Protein AF-D3PIT4-F1 (afdb_monomer)

Organism: Lepeophtheirus salmonis (NCBI:txid72036)

Secondary structure (DSSP, 8-state):
-HHHHHHHHHHHHHHHHHHHHHHT---EEEEEEEEE-TTT--EEEEEEETTS-GGG-EEEEGGG---HHHHHHHHHHHHHHHT--TTTSSPPP---HHHHHHHHHHHHHHTT----------

InterPro domains:
  IPR000953 Chromo/chromo shadow domain [PS50013] (26-86)
  IPR000953 Chromo/chromo shadow domain [SM00298] (25-79)
  IPR016197 Chromo-like domain superfamily [SSF54160] (18-79)
  IPR017984 Chromo domain subgroup [PR00504] (23-31)
  IPR017984 Chromo domain subgroup [PR00504] (38-52)
  IPR017984 Chromo domain subgroup [PR00504] (53-65)
  IPR023779 Chromo domain, conserved site [PS00598] (45-65)
  IPR023780 Chromo domain [PF00385] (26-76)
  IPR051219 Heterochromatin-associated chromo domain-containing protein [PTHR22812] (9-110)

Sequence (122 aa):
MFMKEKELKEAEITKIRQESEEKGEYEVHKIVDVEINKKDGSKEFRIRWKGYKPEEDTWEEEKNLNCPEKIEAFMRKHEKSQDISQKSLRETPKIIERLAYSQSKRIKKKAGGLRVTYDGME

Mean predicted aligned error: 13.76 Å

pLDDT: mean 81.18, std 12.86, range [52.53, 94.75]

Structure (mmCIF, N/CA/C/O backbone):
data_AF-D3PIT4-F1
#
_entry.id   AF-D3PIT4-F1
#
loop_
_atom_site.group_PDB
_atom_site.id
_atom_site.type_symbol
_atom_site.label_atom_id
_atom_site.label_alt_id
_atom_site.label_comp_id
_atom_site.label_asym_id
_atom_site.label_entity_id
_atom_site.label_seq_id
_atom_site.pdbx_PDB_ins_code
_atom_site.Cartn_x
_atom_site.Cartn_y
_atom_site.Cartn_z
_atom_site.occupancy
_atom_site.B_iso_or_equiv
_atom_site.auth_seq_id
_atom_site.auth_comp_id
_atom_site.auth_asym_id
_atom_site.auth_atom_id
_atom_site.pdbx_PDB_model_num
ATOM 1 N N . MET A 1 1 ? -22.919 -17.575 31.559 1.00 61.75 1 MET A N 1
ATOM 2 C CA . MET A 1 1 ? -21.581 -17.000 31.832 1.00 61.75 1 MET A CA 1
ATOM 3 C C . MET A 1 1 ? -20.968 -16.358 30.585 1.00 61.75 1 MET A C 1
ATOM 5 O O . MET A 1 1 ? -20.510 -15.235 30.703 1.00 61.75 1 MET A O 1
ATOM 9 N N . PHE A 1 2 ? -21.121 -16.951 29.393 1.00 67.50 2 PHE A N 1
ATOM 10 C CA . PHE A 1 2 ? -20.704 -16.381 28.094 1.00 67.50 2 PHE A CA 1
ATOM 11 C C . PHE A 1 2 ? -21.095 -14.915 27.812 1.00 67.50 2 PHE A C 1
ATOM 13 O O . PHE A 1 2 ? -20.314 -14.181 27.218 1.00 67.50 2 PHE A O 1
ATOM 20 N N . MET A 1 3 ? -22.290 -14.470 28.227 1.00 73.31 3 MET A N 1
ATOM 21 C CA . MET A 1 3 ? -22.742 -13.087 27.982 1.00 73.31 3 MET A CA 1
ATOM 22 C C . MET A 1 3 ? -21.913 -12.056 28.767 1.00 73.31 3 MET A C 1
ATOM 24 O O . MET A 1 3 ? -21.530 -11.041 28.202 1.00 73.31 3 MET A O 1
ATOM 28 N N . LYS A 1 4 ? -21.543 -12.356 30.023 1.00 75.31 4 LYS A N 1
ATOM 29 C CA . LYS A 1 4 ? -20.684 -11.477 30.840 1.00 75.31 4 LYS A CA 1
ATOM 30 C C . LYS A 1 4 ? -19.251 -11.415 30.309 1.00 75.31 4 LYS A C 1
ATOM 32 O O . LYS A 1 4 ? -18.631 -10.362 30.342 1.00 75.31 4 LYS A O 1
ATOM 37 N N . GLU A 1 5 ? -18.726 -12.529 29.804 1.00 80.94 5 GLU A N 1
ATOM 38 C CA . GLU A 1 5 ? -17.387 -12.575 29.198 1.00 80.94 5 GLU A CA 1
ATOM 39 C C . GLU A 1 5 ? -17.320 -11.788 27.885 1.00 80.94 5 GLU A C 1
ATOM 41 O O . GLU A 1 5 ? -16.306 -11.156 27.597 1.00 80.94 5 GLU A O 1
ATOM 46 N N . LYS A 1 6 ? -18.400 -11.805 27.093 1.00 83.12 6 LYS A N 1
ATOM 47 C CA . LYS A 1 6 ? -18.490 -11.038 25.849 1.00 83.12 6 LYS A CA 1
ATOM 48 C C . LYS A 1 6 ? -18.524 -9.529 26.115 1.00 83.12 6 LYS A C 1
ATOM 50 O O . LYS A 1 6 ? -17.750 -8.803 25.501 1.00 83.12 6 LYS A O 1
ATOM 55 N N . GLU A 1 7 ? -19.343 -9.086 27.067 1.00 85.06 7 GLU A N 1
ATOM 56 C CA . GLU A 1 7 ? -19.426 -7.672 27.469 1.00 85.06 7 GLU A CA 1
ATOM 57 C C . GLU A 1 7 ? -18.095 -7.153 28.036 1.00 85.06 7 GLU A C 1
ATOM 59 O O . GLU A 1 7 ? -17.663 -6.055 27.693 1.00 85.06 7 GLU A O 1
ATOM 64 N N . LEU A 1 8 ? -17.401 -7.959 28.851 1.00 84.06 8 LEU A N 1
ATOM 65 C CA . LEU A 1 8 ? -16.080 -7.603 29.382 1.00 84.06 8 LEU A CA 1
ATOM 66 C C . LEU A 1 8 ? -15.038 -7.431 28.268 1.00 84.06 8 LEU A C 1
ATOM 68 O O . LEU A 1 8 ? -14.286 -6.459 28.289 1.00 84.06 8 LEU A O 1
ATOM 72 N N . LYS A 1 9 ? -15.024 -8.322 27.267 1.00 86.31 9 LYS A N 1
ATOM 73 C CA . LYS A 1 9 ? -14.118 -8.202 26.112 1.00 86.31 9 LYS A CA 1
ATOM 74 C C . LYS A 1 9 ? -14.422 -6.974 25.255 1.00 86.31 9 LYS A C 1
ATOM 76 O O . LYS A 1 9 ? -13.501 -6.303 24.806 1.00 86.31 9 LYS A O 1
ATOM 81 N N . GLU A 1 10 ? -15.695 -6.668 25.020 1.00 89.00 10 GLU A N 1
ATOM 82 C CA . GLU A 1 10 ? -16.097 -5.486 24.244 1.00 89.00 10 GLU A CA 1
ATOM 83 C C . GLU A 1 10 ? -15.714 -4.175 24.956 1.00 89.00 10 GLU A C 1
ATOM 85 O O . GLU A 1 10 ? -15.235 -3.237 24.310 1.00 89.00 10 GLU A O 1
ATOM 90 N N . ALA A 1 11 ? -15.841 -4.132 26.287 1.00 88.50 11 ALA A N 1
ATOM 91 C CA . ALA A 1 11 ? -15.406 -3.002 27.108 1.00 88.50 11 ALA A CA 1
ATOM 92 C C . ALA A 1 11 ? -13.873 -2.836 27.122 1.00 88.50 11 ALA A C 1
ATOM 94 O O . ALA A 1 11 ? -13.358 -1.720 27.079 1.00 88.50 11 ALA A O 1
ATOM 95 N N . GLU A 1 12 ? -13.124 -3.940 27.142 1.00 90.38 12 GLU A N 1
ATOM 96 C CA . GLU A 1 12 ? -11.659 -3.909 27.083 1.00 90.38 12 GLU A CA 1
ATOM 97 C C . GLU A 1 12 ? -11.158 -3.418 25.714 1.00 90.38 12 GLU A C 1
ATOM 99 O O . GLU A 1 12 ? -10.282 -2.558 25.650 1.00 90.38 12 GLU A O 1
ATOM 104 N N . ILE A 1 13 ? -11.781 -3.865 24.616 1.00 88.25 13 ILE A N 1
ATOM 105 C CA . ILE A 1 13 ? -11.461 -3.404 23.253 1.00 88.25 13 ILE A CA 1
ATOM 106 C C . ILE A 1 13 ? -11.723 -1.902 23.091 1.00 88.25 13 ILE A C 1
ATOM 108 O O . ILE A 1 13 ? -10.909 -1.196 22.496 1.00 88.25 13 ILE A O 1
ATOM 112 N N . THR A 1 14 ? -12.843 -1.394 23.612 1.00 88.50 14 THR A N 1
ATOM 113 C CA . THR A 1 14 ? -13.148 0.046 23.545 1.00 88.50 14 THR A CA 1
ATOM 114 C C . THR A 1 14 ? -12.157 0.873 24.354 1.00 88.50 14 THR A C 1
ATOM 116 O O . THR A 1 14 ? -11.726 1.921 23.879 1.00 88.50 14 THR A O 1
ATOM 119 N N . LYS A 1 15 ? -11.729 0.381 25.521 1.00 91.00 15 LYS A N 1
ATOM 120 C CA . LYS A 1 15 ? -10.716 1.053 26.340 1.00 91.00 15 LYS A CA 1
ATOM 121 C C . LYS A 1 15 ? -9.346 1.098 25.656 1.00 91.00 15 LYS A C 1
ATOM 123 O O . LYS A 1 15 ? -8.730 2.157 25.619 1.00 91.00 15 LYS A O 1
ATOM 128 N N . ILE A 1 16 ? -8.908 -0.015 25.060 1.00 88.19 16 ILE A N 1
ATOM 129 C CA . ILE A 1 16 ? -7.665 -0.074 24.272 1.00 88.19 16 ILE A CA 1
ATOM 130 C C . ILE A 1 16 ? -7.731 0.908 23.102 1.00 88.19 16 ILE A C 1
ATOM 132 O O . ILE A 1 16 ? -6.777 1.643 22.869 1.00 88.19 16 ILE A O 1
ATOM 136 N N . ARG A 1 17 ? -8.867 0.957 22.393 1.00 84.88 17 ARG A N 1
ATOM 137 C CA . ARG A 1 17 ? -9.052 1.871 21.264 1.00 84.88 17 ARG A CA 1
ATOM 138 C C . ARG A 1 17 ? -8.936 3.339 21.684 1.00 84.88 17 ARG A C 1
ATOM 140 O O . ARG A 1 17 ? -8.242 4.092 21.011 1.00 84.88 17 ARG A O 1
ATOM 147 N N . GLN A 1 18 ? -9.566 3.731 22.790 1.00 87.19 18 GLN A N 1
ATOM 148 C CA . GLN A 1 18 ? -9.474 5.099 23.310 1.00 87.19 18 GLN A CA 1
ATOM 149 C C . GLN A 1 18 ? -8.039 5.466 23.699 1.00 87.19 18 GLN A C 1
ATOM 151 O O . GLN A 1 18 ? -7.554 6.520 23.304 1.00 87.19 18 GLN A O 1
ATOM 156 N N . GLU A 1 19 ? -7.330 4.574 24.394 1.00 88.38 19 GLU A N 1
ATOM 157 C CA . GLU A 1 19 ? -5.932 4.811 24.767 1.00 88.38 19 GLU A CA 1
ATOM 158 C C . GLU A 1 19 ? -5.017 4.901 23.532 1.00 88.38 19 GLU A C 1
ATOM 160 O O . GLU A 1 19 ? -4.114 5.735 23.490 1.00 88.38 19 GLU A O 1
ATOM 165 N N . SER A 1 20 ? -5.260 4.082 22.502 1.00 84.69 20 SER A N 1
ATOM 166 C CA . SER A 1 20 ? -4.525 4.174 21.236 1.00 84.69 20 SER A CA 1
ATOM 167 C C . SER A 1 20 ? -4.838 5.462 20.468 1.00 84.69 20 SER A C 1
ATOM 169 O O . SER A 1 20 ? -3.924 6.073 19.926 1.00 84.69 20 SER A O 1
ATOM 171 N N . GLU A 1 21 ? -6.093 5.930 20.483 1.00 83.25 21 GLU A N 1
ATOM 172 C CA . GLU A 1 21 ? -6.496 7.208 19.878 1.00 83.25 21 GLU A CA 1
ATOM 173 C C . GLU A 1 21 ? -5.841 8.398 20.608 1.00 83.25 21 GLU A C 1
ATOM 175 O O . GLU A 1 21 ? -5.356 9.317 19.950 1.00 83.25 21 GLU A O 1
ATOM 180 N N . GLU A 1 22 ? -5.724 8.357 21.943 1.00 84.31 22 GLU A N 1
ATOM 181 C CA . GLU A 1 22 ? -4.993 9.368 22.730 1.00 84.31 22 GLU A CA 1
ATOM 182 C C . GLU A 1 22 ? -3.479 9.359 22.461 1.00 84.31 22 GLU A C 1
ATOM 184 O O . GLU A 1 22 ? -2.843 10.414 22.475 1.00 84.31 22 GLU A O 1
ATOM 189 N N . LYS A 1 23 ? -2.897 8.185 22.185 1.00 82.56 23 LYS A N 1
ATOM 190 C CA . LYS A 1 23 ? -1.482 8.039 21.794 1.00 82.56 23 LYS A CA 1
ATOM 191 C C . LYS A 1 23 ? -1.227 8.298 20.306 1.00 82.56 23 LYS A C 1
ATOM 193 O O . LYS A 1 23 ? -0.069 8.360 19.901 1.00 82.56 23 LYS A O 1
ATOM 198 N N . GLY A 1 24 ? -2.276 8.456 19.496 1.00 81.94 24 GLY A N 1
ATOM 199 C CA . GLY A 1 24 ? -2.168 8.595 18.042 1.00 81.94 24 GLY A CA 1
ATOM 200 C C . GLY A 1 24 ? -1.700 7.319 17.330 1.00 81.94 24 GLY A C 1
ATOM 201 O O . GLY A 1 24 ? -1.173 7.390 16.222 1.00 81.94 24 GLY A O 1
ATOM 202 N N . GLU A 1 25 ? -1.871 6.154 17.954 1.00 84.62 25 GLU A N 1
ATOM 203 C CA . GLU A 1 25 ? -1.507 4.854 17.398 1.00 84.62 25 GLU A CA 1
ATOM 204 C C . GLU A 1 25 ? -2.696 4.267 16.626 1.00 84.62 25 GLU A C 1
ATOM 206 O O . GLU A 1 25 ? -3.708 3.877 17.207 1.00 84.62 25 GLU A O 1
ATOM 211 N N . TYR A 1 26 ? -2.575 4.170 15.302 1.00 87.31 26 TYR A N 1
ATOM 212 C CA . TYR A 1 26 ? -3.636 3.648 14.436 1.00 87.31 26 TYR A CA 1
ATOM 213 C C . TYR A 1 26 ? -3.224 2.334 13.767 1.00 87.31 26 TYR A C 1
ATOM 215 O O . TYR A 1 26 ? -2.066 2.110 13.408 1.00 87.31 26 TYR A O 1
ATOM 223 N N . GLU A 1 27 ? -4.190 1.436 13.552 1.00 89.12 27 GLU A N 1
ATOM 224 C CA . GLU A 1 27 ? -3.916 0.161 12.889 1.00 89.12 27 GLU A CA 1
ATOM 225 C C . GLU A 1 27 ? -3.703 0.367 11.378 1.00 89.12 27 GLU A C 1
ATOM 227 O O . GLU A 1 27 ? -4.604 0.768 10.633 1.00 89.12 27 GLU A O 1
ATOM 232 N N . VAL A 1 28 ? -2.503 0.032 10.903 1.00 91.56 28 VAL A N 1
ATOM 233 C CA . VAL A 1 28 ? -2.158 0.050 9.475 1.00 91.56 28 VAL A CA 1
ATOM 234 C C . VAL A 1 28 ? -2.932 -1.042 8.736 1.00 91.56 28 VAL A C 1
ATOM 236 O O . VAL A 1 28 ? -2.783 -2.225 9.040 1.00 91.56 28 VAL A O 1
ATOM 239 N N . HIS A 1 29 ? -3.688 -0.695 7.696 1.00 92.44 29 HIS A N 1
ATOM 240 C CA . HIS A 1 29 ? -4.308 -1.681 6.809 1.00 92.44 29 HIS A CA 1
ATOM 241 C C . HIS A 1 29 ? -3.335 -2.137 5.716 1.00 92.44 29 HIS A C 1
ATOM 243 O O . HIS A 1 29 ? -3.091 -3.335 5.565 1.00 92.44 29 HIS A O 1
ATOM 249 N N . LYS A 1 30 ? -2.751 -1.195 4.965 1.00 92.00 30 LYS A N 1
ATOM 250 C CA . LYS A 1 30 ? -1.846 -1.502 3.847 1.00 92.00 30 LYS A CA 1
ATOM 251 C C . LYS A 1 30 ? -0.864 -0.358 3.578 1.00 92.00 30 LYS A C 1
ATOM 253 O O . LYS A 1 30 ? -1.235 0.802 3.687 1.00 92.00 30 LYS A O 1
ATOM 258 N N . ILE A 1 31 ? 0.348 -0.697 3.142 1.00 94.00 31 ILE A N 1
ATOM 259 C CA . ILE A 1 31 ? 1.303 0.261 2.568 1.00 94.00 31 ILE A CA 1
ATOM 260 C C . ILE A 1 31 ? 0.971 0.450 1.086 1.00 94.00 31 ILE A C 1
ATOM 262 O O . ILE A 1 31 ? 0.890 -0.523 0.325 1.00 94.00 31 ILE A O 1
ATOM 266 N N . VAL A 1 32 ? 0.693 1.693 0.711 1.00 93.50 32 VAL A N 1
ATOM 267 C CA . VAL A 1 32 ? 0.256 2.081 -0.633 1.00 93.50 32 VAL A CA 1
ATOM 268 C C . VAL A 1 32 ? 1.454 2.397 -1.507 1.00 93.50 32 VAL A C 1
ATOM 270 O O . VAL A 1 32 ? 1.520 1.896 -2.628 1.00 93.50 32 VAL A O 1
ATOM 273 N N . ASP A 1 33 ? 2.375 3.199 -0.982 1.00 92.75 33 ASP A N 1
ATOM 274 C CA . ASP A 1 33 ? 3.504 3.725 -1.737 1.00 92.75 33 ASP A CA 1
ATOM 275 C C . ASP A 1 33 ? 4.740 3.926 -0.854 1.00 92.75 33 ASP A C 1
ATOM 277 O O . ASP A 1 33 ? 4.638 3.909 0.377 1.00 92.75 33 ASP A O 1
ATOM 281 N N . VAL A 1 34 ? 5.892 4.113 -1.495 1.00 92.81 34 VAL A N 1
ATOM 282 C CA . VAL A 1 34 ? 7.157 4.481 -0.854 1.00 92.81 34 VAL A CA 1
ATOM 283 C C . VAL A 1 34 ? 7.816 5.620 -1.617 1.00 92.81 34 VAL A C 1
ATOM 285 O O . VAL A 1 34 ? 7.973 5.565 -2.835 1.00 92.81 34 VAL A O 1
ATOM 288 N N . GLU A 1 35 ? 8.278 6.619 -0.882 1.00 91.06 35 GLU A N 1
ATOM 289 C CA . GLU A 1 35 ? 9.106 7.691 -1.404 1.00 91.06 35 GLU A CA 1
ATOM 290 C C . GLU A 1 35 ? 10.465 7.652 -0.705 1.00 91.06 35 GLU A C 1
ATOM 292 O O . GLU A 1 35 ? 10.571 7.469 0.508 1.00 91.06 35 GLU A O 1
ATOM 297 N N . ILE A 1 36 ? 11.532 7.739 -1.500 1.00 90.88 36 ILE A N 1
ATOM 298 C CA . ILE A 1 36 ? 12.905 7.741 -0.996 1.00 90.88 36 ILE A CA 1
ATOM 299 C C . ILE A 1 36 ? 13.448 9.150 -1.180 1.00 90.88 36 ILE A C 1
ATOM 301 O O . ILE A 1 36 ? 13.686 9.599 -2.308 1.00 90.88 36 ILE A O 1
ATOM 305 N N . ASN A 1 37 ? 13.677 9.836 -0.065 1.00 89.19 37 ASN A N 1
ATOM 306 C CA . ASN A 1 37 ? 14.235 11.175 -0.065 1.00 89.19 37 ASN A CA 1
ATOM 307 C C . ASN A 1 37 ? 15.664 11.148 -0.608 1.00 89.19 37 ASN A C 1
ATOM 309 O O . ASN A 1 37 ? 16.571 10.562 -0.021 1.00 89.19 37 ASN A O 1
ATOM 313 N N . LYS A 1 38 ? 15.899 11.837 -1.728 1.00 87.62 38 LYS A N 1
ATOM 314 C CA . LYS A 1 38 ? 17.209 11.849 -2.411 1.00 87.62 38 LYS A CA 1
ATOM 315 C C . LYS A 1 38 ? 18.326 12.523 -1.607 1.00 87.62 38 LYS A C 1
ATOM 317 O O . LYS A 1 38 ? 19.491 12.343 -1.943 1.00 87.62 38 LYS A O 1
ATOM 322 N N . LYS A 1 39 ? 17.972 13.343 -0.614 1.00 89.25 39 LYS A N 1
ATOM 323 C CA . LYS A 1 39 ? 18.923 14.111 0.203 1.00 89.25 39 LYS A CA 1
ATOM 324 C C . LYS A 1 39 ? 19.431 13.292 1.384 1.00 89.25 39 LYS A C 1
ATOM 326 O O . LYS A 1 39 ? 20.636 13.136 1.535 1.00 89.25 39 LYS A O 1
ATOM 331 N N . ASP A 1 40 ? 18.502 12.744 2.160 1.00 85.62 40 ASP A N 1
ATOM 332 C CA . ASP A 1 40 ? 18.805 12.083 3.433 1.00 85.62 40 ASP A CA 1
ATOM 333 C C . ASP A 1 40 ? 18.795 10.551 3.321 1.00 85.62 40 ASP A C 1
ATOM 335 O O . ASP A 1 40 ? 19.249 9.853 4.224 1.00 85.62 40 ASP A O 1
ATOM 339 N N . GLY A 1 41 ? 18.275 10.009 2.213 1.00 86.25 41 GLY A N 1
ATOM 340 C CA . GLY A 1 41 ? 18.081 8.571 2.018 1.00 86.25 41 GLY A CA 1
ATOM 341 C C . GLY A 1 41 ? 16.966 7.979 2.884 1.00 86.25 41 GLY A C 1
ATOM 342 O O . GLY A 1 41 ? 16.806 6.758 2.907 1.00 86.25 41 GLY A O 1
ATOM 343 N N . SER A 1 42 ? 16.206 8.816 3.599 1.00 88.81 42 SER A N 1
ATOM 344 C CA . SER A 1 42 ? 15.069 8.388 4.409 1.00 88.81 42 SER A CA 1
ATOM 345 C C . SER A 1 42 ? 13.940 7.862 3.527 1.00 88.81 42 SER A C 1
ATOM 347 O O . SER A 1 42 ? 13.691 8.369 2.429 1.00 88.81 42 SER A O 1
ATOM 349 N N . LYS A 1 43 ? 13.285 6.805 4.010 1.00 90.88 43 LYS A N 1
ATOM 350 C CA . LYS A 1 43 ? 12.128 6.194 3.363 1.00 90.88 43 LYS A CA 1
ATOM 351 C C . LYS A 1 43 ? 10.869 6.645 4.083 1.00 90.88 43 LYS A C 1
ATOM 353 O O . LYS A 1 43 ? 10.724 6.424 5.288 1.00 90.88 43 LYS A O 1
ATOM 358 N N . GLU A 1 44 ? 9.970 7.239 3.324 1.00 92.69 44 GLU A N 1
ATOM 359 C CA . GLU A 1 44 ? 8.628 7.592 3.757 1.00 92.69 44 GLU A CA 1
ATOM 360 C C . GLU A 1 44 ? 7.648 6.642 3.080 1.00 92.69 44 GLU A C 1
ATOM 362 O O . GLU A 1 44 ? 7.787 6.299 1.904 1.00 92.69 44 GLU A O 1
ATOM 367 N N . PHE A 1 45 ? 6.662 6.179 3.833 1.00 93.25 45 PHE A N 1
ATOM 368 C CA . PHE A 1 45 ? 5.668 5.232 3.361 1.00 93.25 45 PHE A CA 1
ATOM 369 C C . PHE A 1 45 ? 4.291 5.862 3.426 1.00 93.25 45 PHE A C 1
ATOM 371 O O . PHE A 1 45 ? 3.896 6.428 4.444 1.00 93.25 45 PHE A O 1
ATOM 378 N N . ARG A 1 46 ? 3.524 5.700 2.352 1.00 94.25 46 ARG A N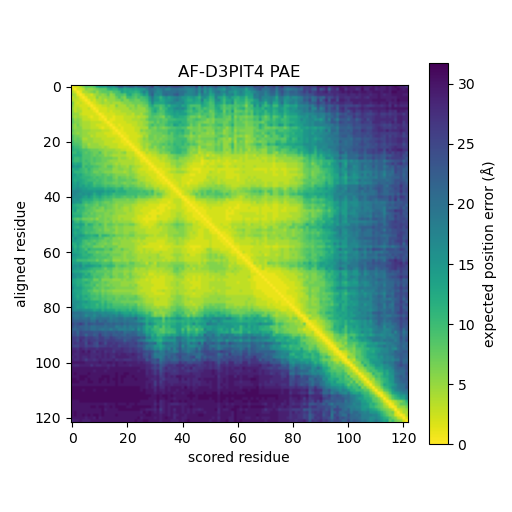 1
ATOM 379 C CA . ARG A 1 46 ? 2.130 6.122 2.324 1.00 94.25 46 ARG A CA 1
ATOM 380 C C . ARG A 1 46 ? 1.242 5.036 2.914 1.00 94.25 46 ARG A C 1
ATOM 382 O O . ARG A 1 46 ? 1.167 3.925 2.375 1.00 94.25 46 ARG A O 1
ATOM 389 N N . ILE A 1 47 ? 0.548 5.352 4.000 1.00 94.75 47 ILE A N 1
ATOM 390 C CA . ILE A 1 47 ? -0.210 4.391 4.801 1.00 94.75 47 ILE A CA 1
ATOM 391 C C . ILE A 1 47 ? -1.706 4.497 4.531 1.00 94.75 47 IL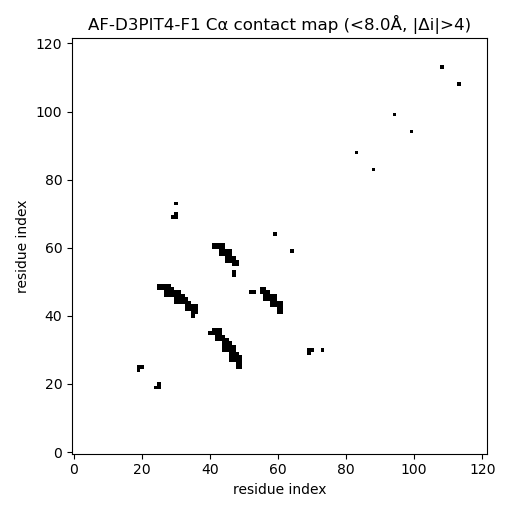E A C 1
ATOM 393 O O . ILE A 1 47 ? -2.298 5.560 4.658 1.00 94.75 47 ILE A O 1
ATOM 397 N N . ARG A 1 48 ? -2.336 3.355 4.226 1.00 94.31 48 ARG A N 1
ATOM 398 C CA . ARG A 1 48 ? -3.789 3.182 4.311 1.00 94.31 48 ARG A CA 1
ATOM 399 C C . ARG A 1 48 ? -4.148 2.742 5.719 1.00 94.31 48 ARG A C 1
ATOM 401 O O . ARG A 1 48 ? -3.823 1.613 6.102 1.00 94.31 48 ARG A O 1
ATOM 408 N N . TRP A 1 49 ? -4.874 3.579 6.443 1.00 92.69 49 TRP A N 1
ATOM 409 C CA . TRP A 1 49 ? -5.379 3.264 7.777 1.00 92.69 49 TRP A CA 1
ATOM 410 C C . TRP A 1 49 ? -6.611 2.352 7.721 1.00 92.69 49 TRP A C 1
ATOM 412 O O . TRP A 1 49 ? -7.413 2.395 6.782 1.00 92.69 49 TRP A O 1
ATOM 422 N N . LYS A 1 50 ? -6.764 1.469 8.711 1.00 91.38 50 LYS A N 1
ATOM 423 C CA . LYS A 1 50 ? -7.901 0.542 8.775 1.00 91.38 50 LYS A CA 1
ATOM 424 C C . LYS A 1 50 ? -9.176 1.282 9.168 1.00 91.38 50 LYS A C 1
ATOM 426 O O . LYS A 1 50 ? -9.231 1.914 10.212 1.00 91.38 50 LYS A O 1
ATOM 431 N N . GLY A 1 51 ? -10.214 1.161 8.342 1.00 89.94 51 GLY A N 1
ATOM 432 C CA . GLY A 1 51 ? -11.493 1.848 8.557 1.00 89.94 51 GLY A CA 1
ATOM 433 C C . GLY A 1 51 ? -11.559 3.264 7.978 1.00 89.94 51 GLY A C 1
ATOM 434 O O . GLY A 1 51 ? -12.626 3.868 8.028 1.00 89.94 51 GLY A O 1
ATOM 435 N N . TYR A 1 52 ? -10.472 3.747 7.373 1.00 91.69 52 TYR A N 1
ATOM 436 C CA . TYR A 1 52 ? -10.390 5.063 6.743 1.00 91.69 52 TYR A CA 1
ATOM 437 C C . TYR A 1 52 ? -10.340 4.965 5.216 1.00 91.69 52 TYR A C 1
ATOM 439 O O . TYR A 1 52 ? -10.072 3.904 4.631 1.00 91.69 52 TYR A O 1
ATOM 447 N N . LYS A 1 53 ? -10.639 6.084 4.554 1.00 93.50 53 LYS A N 1
ATOM 448 C CA . LYS A 1 53 ? -10.668 6.174 3.091 1.00 93.50 53 LYS A CA 1
ATOM 449 C C . LYS A 1 53 ? -9.270 6.423 2.504 1.00 93.50 53 LYS A C 1
ATOM 451 O O . LYS A 1 53 ? -8.414 6.961 3.191 1.00 93.50 53 LYS A O 1
ATOM 456 N N . PRO A 1 54 ? -9.059 6.119 1.204 1.00 91.56 54 PRO A N 1
ATOM 457 C CA . PRO A 1 54 ? -7.840 6.483 0.464 1.00 91.56 54 PRO A CA 1
ATOM 458 C C . PRO A 1 54 ? -7.417 7.951 0.535 1.00 91.56 54 PRO A C 1
ATOM 460 O O . PRO A 1 54 ? -6.259 8.285 0.299 1.00 91.56 54 PRO A O 1
ATOM 463 N N . GLU A 1 55 ? -8.383 8.831 0.766 1.00 93.00 55 GLU A N 1
ATOM 464 C CA . GLU A 1 55 ? -8.173 10.275 0.841 1.00 93.00 55 GLU A CA 1
ATOM 465 C C . GLU A 1 55 ? -7.473 10.682 2.143 1.00 93.00 55 GLU A C 1
ATOM 467 O O . GLU A 1 55 ? -6.839 11.728 2.186 1.00 93.00 55 GLU A O 1
ATOM 472 N N . GLU A 1 56 ? -7.536 9.832 3.169 1.00 91.88 56 GLU A N 1
ATOM 473 C CA . GLU A 1 56 ? -6.939 10.042 4.492 1.00 91.88 56 GLU A CA 1
ATOM 474 C C . GLU A 1 56 ? -5.576 9.340 4.623 1.00 91.88 56 GLU A C 1
ATOM 476 O O . GLU A 1 56 ? -5.047 9.187 5.721 1.00 91.88 56 GLU A O 1
ATOM 481 N N . ASP A 1 57 ? -5.009 8.879 3.504 1.00 94.25 57 ASP A N 1
ATOM 482 C CA . ASP A 1 57 ? -3.699 8.235 3.482 1.00 94.25 57 ASP A CA 1
ATOM 483 C C . ASP A 1 57 ? -2.602 9.269 3.788 1.00 94.25 57 ASP A C 1
ATOM 485 O O . ASP A 1 57 ? -2.447 10.243 3.046 1.00 94.25 57 ASP A O 1
ATOM 489 N N . THR A 1 58 ? -1.809 9.033 4.835 1.00 94.19 58 THR A N 1
ATOM 490 C CA . THR A 1 58 ? -0.710 9.918 5.262 1.00 94.19 58 THR A CA 1
ATOM 491 C C . THR A 1 58 ? 0.659 9.336 4.910 1.00 94.19 58 THR A C 1
ATOM 493 O O . THR A 1 58 ? 0.794 8.130 4.679 1.00 94.19 58 THR A O 1
ATOM 496 N N . TRP A 1 59 ? 1.669 10.205 4.822 1.00 93.69 59 TRP A N 1
ATOM 497 C CA . TRP A 1 59 ? 3.071 9.824 4.650 1.00 93.69 59 TRP A CA 1
ATOM 498 C C . TRP A 1 59 ? 3.743 9.740 6.016 1.00 93.69 59 TRP A C 1
ATOM 500 O O . TRP A 1 59 ? 3.800 10.734 6.732 1.00 93.69 59 TRP A O 1
ATOM 510 N N . GLU A 1 60 ? 4.240 8.557 6.358 1.00 92.62 60 GLU A N 1
ATOM 511 C CA . GLU A 1 60 ? 4.873 8.267 7.642 1.00 92.62 60 GLU A CA 1
ATOM 512 C C . GLU A 1 60 ? 6.296 7.750 7.425 1.00 92.62 60 GLU A C 1
ATOM 514 O O . GLU A 1 60 ? 6.554 6.946 6.524 1.00 92.62 60 GLU A O 1
ATOM 519 N N . GLU A 1 61 ? 7.235 8.178 8.263 1.00 90.75 61 GLU A N 1
ATOM 520 C CA . GLU A 1 61 ? 8.611 7.683 8.211 1.00 90.75 61 GLU A CA 1
ATOM 521 C C . GLU A 1 61 ? 8.706 6.214 8.650 1.00 90.75 61 GLU A C 1
ATOM 523 O O . GLU A 1 61 ? 7.968 5.759 9.525 1.00 90.75 61 GLU A O 1
ATOM 528 N N . GLU A 1 62 ? 9.705 5.489 8.135 1.00 87.88 62 GLU A N 1
ATOM 529 C CA . GLU A 1 62 ? 10.011 4.107 8.548 1.00 87.88 62 GLU A CA 1
ATOM 530 C C . GLU A 1 62 ? 10.102 3.936 10.076 1.00 87.88 62 GLU A C 1
ATOM 532 O O . GLU A 1 62 ? 9.670 2.924 10.620 1.00 87.88 62 GLU A O 1
ATOM 537 N N . LYS A 1 63 ? 10.621 4.950 10.780 1.00 87.00 63 LYS A N 1
ATOM 538 C CA . LYS A 1 63 ? 10.793 4.932 12.240 1.00 87.00 63 LYS A CA 1
ATOM 539 C C . LYS A 1 63 ? 9.481 5.038 13.016 1.00 87.00 63 LYS A C 1
ATOM 541 O O . LYS A 1 63 ? 9.439 4.586 14.155 1.00 87.00 63 LYS A O 1
ATOM 546 N N . ASN A 1 64 ? 8.444 5.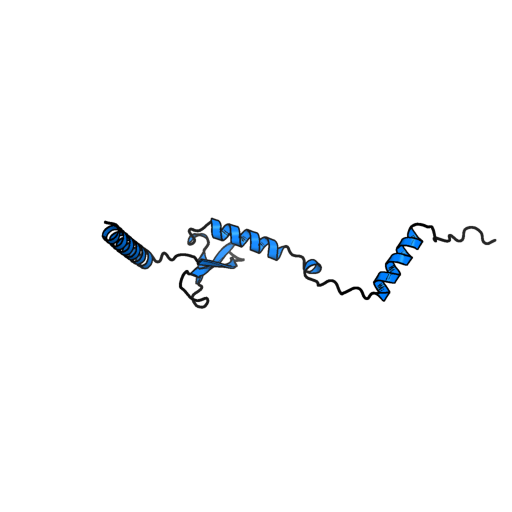640 12.430 1.00 86.69 64 ASN A N 1
ATOM 547 C CA . ASN A 1 64 ? 7.129 5.764 13.062 1.00 86.69 64 ASN A CA 1
ATOM 548 C C . ASN A 1 64 ? 6.278 4.492 12.864 1.00 86.69 64 ASN A C 1
ATOM 550 O O . ASN A 1 64 ? 5.243 4.306 13.499 1.00 86.69 64 ASN A O 1
ATOM 554 N N . LEU A 1 65 ? 6.707 3.592 11.972 1.00 86.44 65 LEU A N 1
ATOM 555 C CA . LEU A 1 65 ? 5.946 2.413 11.578 1.00 86.44 65 LEU A CA 1
ATOM 556 C C . LEU A 1 65 ? 6.415 1.159 12.311 1.00 86.44 65 LEU A C 1
ATOM 558 O O . LEU A 1 65 ? 7.354 0.477 11.909 1.00 86.44 65 LEU A O 1
ATOM 562 N N . ASN A 1 66 ? 5.644 0.752 13.314 1.00 87.12 66 ASN A N 1
ATOM 563 C CA . ASN A 1 66 ? 5.884 -0.481 14.069 1.00 87.12 66 ASN A CA 1
ATOM 564 C C . ASN A 1 66 ? 5.347 -1.741 13.353 1.00 87.12 66 ASN A C 1
ATOM 566 O O . ASN A 1 66 ? 4.692 -2.585 13.964 1.00 87.12 66 ASN A O 1
ATOM 570 N N . CYS A 1 67 ? 5.573 -1.883 12.041 1.00 88.12 67 CYS A N 1
ATOM 571 C CA . CYS A 1 67 ? 5.082 -3.036 11.268 1.00 88.12 67 CYS A CA 1
ATOM 572 C C . CYS A 1 67 ? 6.085 -3.560 10.213 1.00 88.12 67 CYS A C 1
ATOM 574 O O . CYS A 1 67 ? 5.820 -3.491 9.008 1.00 88.12 67 CYS A O 1
ATOM 576 N N . PRO A 1 68 ? 7.212 -4.162 10.644 1.00 89.31 68 PRO A N 1
ATOM 577 C CA . PRO A 1 68 ? 8.289 -4.588 9.744 1.00 89.31 68 PRO A CA 1
ATOM 578 C C . PRO A 1 68 ? 7.838 -5.612 8.692 1.00 89.31 68 PRO A C 1
ATOM 580 O O . PRO A 1 68 ? 8.246 -5.527 7.539 1.00 89.31 68 PRO A O 1
ATOM 583 N N . GLU A 1 69 ? 6.930 -6.526 9.046 1.00 90.56 69 GLU A N 1
ATOM 584 C CA . GLU A 1 69 ? 6.420 -7.552 8.123 1.00 90.56 69 GLU A CA 1
ATOM 585 C C . GLU A 1 69 ? 5.714 -6.938 6.899 1.00 90.56 69 GLU A C 1
ATOM 587 O O . GLU A 1 69 ? 5.913 -7.365 5.758 1.00 90.56 69 GLU A O 1
ATOM 592 N N . LYS A 1 70 ? 4.900 -5.895 7.115 1.00 89.81 70 LYS A N 1
ATOM 593 C CA . LYS A 1 70 ? 4.179 -5.210 6.031 1.00 89.81 70 LYS A CA 1
ATOM 594 C C . LYS A 1 70 ? 5.142 -4.430 5.143 1.00 89.81 70 LYS A C 1
ATOM 596 O O . LYS A 1 70 ? 4.976 -4.447 3.921 1.00 89.81 70 LYS A O 1
ATOM 601 N N . ILE A 1 71 ? 6.139 -3.789 5.753 1.00 91.75 71 ILE A N 1
ATOM 602 C CA . ILE A 1 71 ? 7.190 -3.041 5.057 1.00 91.75 71 ILE A CA 1
ATOM 603 C C . ILE A 1 71 ? 7.991 -3.981 4.155 1.00 91.75 71 ILE A C 1
ATOM 605 O O . ILE A 1 71 ? 8.101 -3.731 2.956 1.00 91.75 71 ILE A O 1
ATOM 609 N N . GLU A 1 72 ? 8.473 -5.102 4.687 1.00 92.19 72 GLU A N 1
ATOM 610 C CA . GLU A 1 72 ? 9.252 -6.083 3.929 1.00 92.19 72 GLU A CA 1
ATOM 611 C C . GLU A 1 72 ? 8.443 -6.665 2.760 1.00 92.19 72 GLU A C 1
ATOM 613 O O . GLU A 1 72 ? 8.911 -6.715 1.616 1.00 92.19 72 GLU A O 1
ATOM 618 N N . ALA A 1 73 ? 7.188 -7.047 3.013 1.00 92.44 73 ALA A N 1
ATOM 619 C CA . ALA A 1 73 ? 6.303 -7.568 1.978 1.00 92.44 73 ALA A CA 1
ATOM 620 C C . ALA A 1 73 ? 6.049 -6.550 0.853 1.00 92.44 73 ALA A C 1
ATOM 622 O O . ALA A 1 73 ? 5.915 -6.944 -0.313 1.00 92.44 73 ALA A O 1
ATOM 623 N N . PHE A 1 74 ? 5.966 -5.260 1.189 1.00 93.25 74 PHE A N 1
ATOM 624 C CA . PHE A 1 74 ? 5.818 -4.178 0.221 1.00 93.25 74 PHE A CA 1
ATOM 625 C C . PHE A 1 74 ? 7.112 -3.954 -0.571 1.00 93.25 74 PHE A C 1
ATOM 627 O O . PHE A 1 74 ? 7.081 -4.011 -1.800 1.00 93.25 74 PHE A O 1
ATOM 634 N N . MET A 1 75 ? 8.253 -3.806 0.107 1.00 91.69 75 MET A N 1
ATOM 635 C CA . MET A 1 75 ? 9.574 -3.602 -0.504 1.00 91.69 75 MET A CA 1
ATOM 636 C C . MET A 1 75 ? 9.932 -4.717 -1.485 1.00 91.69 75 MET A C 1
ATOM 638 O O . MET A 1 75 ? 10.249 -4.444 -2.641 1.00 91.69 75 MET A O 1
ATOM 642 N N . ARG A 1 76 ? 9.736 -5.980 -1.096 1.00 92.00 76 ARG A N 1
ATOM 643 C CA . ARG A 1 76 ? 9.986 -7.137 -1.967 1.00 92.00 76 ARG A CA 1
ATOM 644 C C . ARG A 1 76 ? 9.136 -7.127 -3.242 1.00 92.00 76 ARG A C 1
ATOM 646 O O . ARG A 1 76 ? 9.555 -7.658 -4.269 1.00 92.00 76 ARG A O 1
ATOM 653 N N . LYS A 1 77 ? 7.910 -6.597 -3.191 1.00 90.12 77 LYS A N 1
ATOM 654 C CA . LYS A 1 77 ? 7.058 -6.441 -4.385 1.00 90.12 77 LYS A CA 1
ATOM 655 C C . LYS A 1 77 ? 7.488 -5.235 -5.212 1.00 90.12 77 LYS A C 1
ATOM 657 O O . LYS A 1 77 ? 7.521 -5.334 -6.435 1.00 90.12 77 LYS A O 1
ATOM 662 N N . HIS A 1 78 ? 7.826 -4.136 -4.545 1.00 89.56 78 HIS A N 1
ATOM 663 C CA . HIS A 1 78 ? 8.260 -2.903 -5.179 1.00 89.56 78 HIS A CA 1
ATOM 664 C C . HIS A 1 78 ? 9.557 -3.113 -5.975 1.00 89.56 78 HIS A C 1
ATOM 666 O O . HIS A 1 78 ? 9.584 -2.833 -7.169 1.00 89.56 78 HIS A O 1
ATOM 672 N N . GLU A 1 79 ? 10.583 -3.726 -5.385 1.00 88.50 79 GLU A N 1
ATOM 673 C CA . GLU A 1 79 ? 11.844 -4.059 -6.069 1.00 88.50 79 GLU A CA 1
ATOM 674 C C . GLU A 1 79 ? 11.617 -4.922 -7.312 1.00 88.50 79 GLU A C 1
ATOM 676 O O . GLU A 1 79 ? 12.098 -4.603 -8.397 1.00 88.50 79 GLU A O 1
ATOM 681 N N . LYS A 1 80 ? 10.792 -5.968 -7.185 1.00 87.25 80 LYS A N 1
ATOM 682 C CA . LYS A 1 80 ? 10.427 -6.823 -8.319 1.00 87.25 80 LYS A CA 1
ATOM 683 C C . LYS A 1 80 ? 9.749 -6.061 -9.440 1.00 87.25 80 LYS A C 1
ATOM 685 O O . LYS A 1 80 ? 9.918 -6.458 -10.581 1.00 87.25 80 LYS A O 1
ATOM 690 N N . SER A 1 81 ? 8.952 -5.041 -9.124 1.00 84.94 81 SER A N 1
ATOM 691 C CA . SER A 1 81 ? 8.278 -4.220 -10.131 1.00 84.94 81 SER A CA 1
ATOM 692 C C . SER A 1 81 ? 9.218 -3.227 -10.817 1.00 84.94 81 SER A C 1
ATOM 694 O O . SER A 1 81 ? 9.057 -2.979 -12.008 1.00 84.94 81 SER A O 1
ATOM 696 N N . GLN A 1 82 ? 10.223 -2.721 -10.097 1.00 82.12 82 GLN A N 1
ATOM 697 C CA . GLN A 1 82 ? 11.234 -1.806 -10.636 1.00 82.12 82 GLN A CA 1
ATOM 698 C C . GLN A 1 82 ? 12.231 -2.524 -11.557 1.00 82.12 82 GLN A C 1
ATOM 700 O O . GLN A 1 82 ? 12.658 -1.958 -12.560 1.00 82.12 82 GLN A O 1
ATOM 705 N N . ASP A 1 83 ? 12.562 -3.783 -11.260 1.00 81.75 83 ASP A N 1
ATOM 706 C CA . ASP A 1 83 ? 13.508 -4.583 -12.054 1.00 81.75 83 ASP A CA 1
ATOM 707 C C . ASP A 1 83 ? 12.891 -5.156 -13.351 1.00 81.75 83 ASP A C 1
ATOM 709 O O . ASP A 1 83 ? 13.564 -5.766 -14.187 1.00 81.75 83 ASP A O 1
ATOM 713 N N . ILE A 1 84 ? 11.586 -4.955 -13.577 1.00 83.88 84 ILE A N 1
ATOM 714 C CA . ILE A 1 84 ? 10.944 -5.397 -14.818 1.00 83.88 84 ILE A CA 1
ATOM 715 C C . ILE A 1 84 ? 11.442 -4.519 -15.963 1.00 83.88 84 ILE A C 1
ATOM 717 O O . ILE A 1 84 ? 11.027 -3.374 -16.139 1.00 83.88 84 ILE A O 1
ATOM 721 N N . SER A 1 85 ? 12.302 -5.093 -16.805 1.00 81.00 85 SER A N 1
ATOM 722 C CA . SER A 1 85 ? 12.798 -4.402 -17.989 1.00 81.00 85 SER A CA 1
ATOM 723 C C . SER A 1 85 ? 11.641 -3.912 -18.871 1.00 81.00 85 SER A C 1
ATOM 725 O O . SER A 1 85 ? 10.657 -4.619 -19.113 1.00 81.00 85 SER A O 1
ATOM 727 N N . GLN A 1 86 ? 11.787 -2.730 -19.470 1.00 75.81 86 GLN A N 1
ATOM 728 C CA . GLN A 1 86 ? 10.796 -2.243 -20.436 1.00 75.81 86 GLN A CA 1
ATOM 729 C C . GLN A 1 86 ? 10.590 -3.207 -21.611 1.00 75.81 86 GLN A C 1
ATOM 731 O O . GLN A 1 86 ? 9.537 -3.208 -22.240 1.00 75.81 86 GLN A O 1
ATOM 736 N N . LYS A 1 87 ? 11.586 -4.046 -21.917 1.00 74.50 87 LYS A N 1
ATOM 737 C CA . LYS A 1 87 ? 11.508 -5.056 -22.973 1.00 74.50 87 LYS A CA 1
ATOM 738 C C . LYS A 1 87 ? 10.568 -6.209 -22.609 1.00 74.50 87 LYS A C 1
ATOM 740 O O . LYS A 1 87 ? 9.893 -6.703 -23.504 1.00 74.50 87 LYS A O 1
ATOM 745 N N . SER A 1 88 ? 10.499 -6.603 -21.336 1.00 78.94 88 SER A N 1
ATOM 746 C CA . SER A 1 88 ? 9.568 -7.632 -20.845 1.00 78.94 88 SER A CA 1
ATOM 747 C C . SER A 1 88 ? 8.133 -7.129 -20.683 1.00 78.94 88 SER A C 1
ATOM 749 O O . SER A 1 88 ? 7.216 -7.939 -20.712 1.00 78.94 88 SER A O 1
ATOM 751 N N . LEU A 1 89 ? 7.928 -5.813 -20.561 1.00 79.19 89 LEU A N 1
ATOM 752 C CA . LEU A 1 89 ? 6.592 -5.198 -20.550 1.00 79.19 89 LEU A CA 1
ATOM 753 C C . LEU A 1 89 ? 5.975 -5.069 -21.949 1.00 79.19 89 LEU A C 1
ATOM 755 O O . LEU A 1 89 ? 4.779 -4.817 -22.073 1.00 79.19 89 LEU A O 1
ATOM 759 N N . ARG A 1 90 ? 6.774 -5.203 -23.015 1.00 82.81 90 ARG A N 1
ATOM 760 C CA . ARG A 1 90 ? 6.260 -5.127 -24.386 1.00 82.81 90 ARG A CA 1
ATOM 761 C C . ARG A 1 90 ? 5.452 -6.378 -24.690 1.00 82.81 90 ARG A C 1
ATOM 763 O O . ARG A 1 90 ? 5.994 -7.482 -24.689 1.00 82.81 90 ARG A O 1
ATOM 770 N N . GLU A 1 91 ? 4.187 -6.190 -25.043 1.00 81.38 91 GLU A N 1
ATOM 771 C CA . GLU A 1 91 ? 3.397 -7.252 -25.653 1.00 81.38 91 GLU A CA 1
ATOM 772 C C . GLU A 1 91 ? 4.092 -7.709 -26.938 1.00 81.38 91 GLU A C 1
ATOM 774 O O . GLU A 1 91 ? 4.356 -6.918 -27.851 1.00 81.38 91 GLU A O 1
ATOM 779 N N . THR A 1 92 ? 4.441 -8.993 -27.014 1.00 78.94 92 THR A N 1
ATOM 780 C CA . THR A 1 92 ? 4.983 -9.541 -28.255 1.00 78.94 92 THR A CA 1
ATOM 781 C C . THR A 1 92 ? 3.879 -9.497 -29.310 1.00 78.94 92 THR A C 1
ATOM 783 O O . THR A 1 92 ? 2.805 -10.056 -29.061 1.00 78.94 92 THR A O 1
ATOM 786 N N . PRO A 1 93 ? 4.100 -8.872 -30.482 1.00 79.69 93 PRO A N 1
ATOM 787 C CA . PRO A 1 93 ? 3.070 -8.811 -31.506 1.00 79.69 93 PRO A CA 1
ATOM 788 C C . PRO A 1 93 ? 2.678 -10.230 -31.920 1.00 79.69 93 PRO A C 1
ATOM 790 O O . PRO A 1 93 ? 3.541 -11.095 -32.098 1.00 79.69 93 PRO A O 1
ATOM 793 N N . LYS A 1 94 ? 1.371 -10.470 -32.087 1.00 78.06 94 LYS A N 1
ATOM 794 C CA . LYS A 1 94 ? 0.863 -11.752 -32.589 1.00 78.06 94 LYS A CA 1
ATOM 795 C C . LYS A 1 94 ? 1.516 -12.032 -33.941 1.00 78.06 94 LYS A C 1
ATOM 797 O O . LYS A 1 94 ? 1.322 -11.290 -34.904 1.00 78.06 94 LYS A O 1
ATOM 802 N N . ILE A 1 95 ? 2.311 -13.097 -34.006 1.00 80.62 95 ILE A N 1
ATOM 803 C CA . ILE A 1 95 ? 2.950 -13.525 -35.248 1.00 80.62 95 ILE A CA 1
ATOM 804 C C . ILE A 1 95 ? 1.835 -13.974 -36.196 1.00 80.62 95 ILE A C 1
ATOM 806 O O . ILE A 1 95 ? 1.131 -14.940 -35.919 1.00 80.62 95 ILE A O 1
ATOM 810 N N . ILE A 1 96 ? 1.672 -13.265 -37.313 1.00 80.25 96 ILE A N 1
ATOM 811 C CA . ILE A 1 96 ? 0.704 -13.623 -38.356 1.00 80.25 96 ILE A CA 1
ATOM 812 C C . ILE A 1 96 ? 1.062 -15.017 -38.897 1.00 80.25 96 ILE A C 1
ATOM 814 O O . ILE A 1 96 ? 2.238 -15.285 -39.160 1.00 80.25 96 ILE A O 1
ATOM 818 N N . GLU A 1 97 ? 0.074 -15.893 -39.116 1.00 73.62 97 GLU A N 1
ATOM 819 C CA . GLU A 1 97 ? 0.286 -17.291 -39.545 1.00 73.62 97 GLU A CA 1
ATOM 820 C C . GLU A 1 97 ? 1.210 -17.428 -40.764 1.00 73.62 97 GLU A C 1
ATOM 822 O O . GLU A 1 97 ? 2.086 -18.295 -40.797 1.00 73.62 97 GLU A O 1
ATOM 827 N N . ARG A 1 98 ? 1.087 -16.514 -41.739 1.00 69.06 98 ARG A N 1
ATOM 828 C CA . ARG A 1 98 ? 1.967 -16.443 -42.921 1.00 69.06 98 ARG A CA 1
ATOM 829 C C . ARG A 1 98 ? 3.452 -16.392 -42.535 1.00 69.06 98 ARG A C 1
ATOM 831 O O . ARG A 1 98 ? 4.288 -17.009 -43.194 1.00 69.06 98 ARG A O 1
ATOM 838 N N . LEU A 1 99 ? 3.787 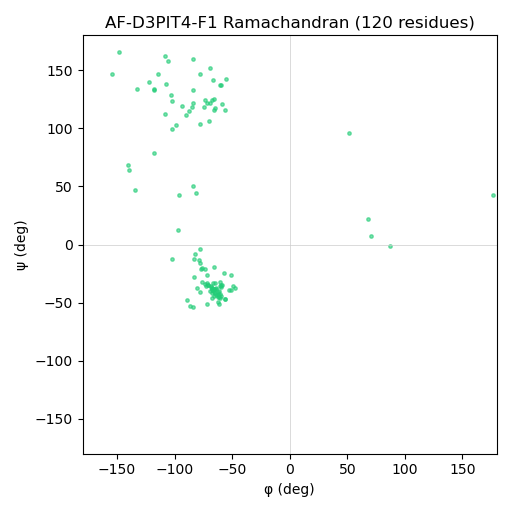-15.663 -41.472 1.00 65.75 99 LE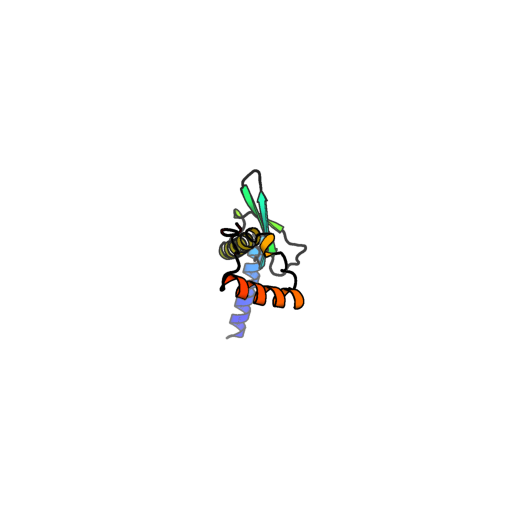U A N 1
ATOM 839 C CA . LEU A 1 99 ? 5.156 -15.509 -40.986 1.00 65.75 99 LEU A CA 1
ATOM 840 C C . LEU A 1 99 ? 5.607 -16.709 -40.143 1.00 65.75 99 LEU A C 1
ATOM 842 O O . LEU A 1 99 ? 6.749 -17.148 -40.302 1.00 65.75 99 LEU A O 1
ATOM 846 N N . ALA A 1 100 ? 4.716 -17.286 -39.327 1.00 66.94 100 ALA A N 1
ATOM 847 C CA . ALA A 1 100 ? 4.987 -18.507 -38.560 1.00 66.94 100 ALA A CA 1
ATOM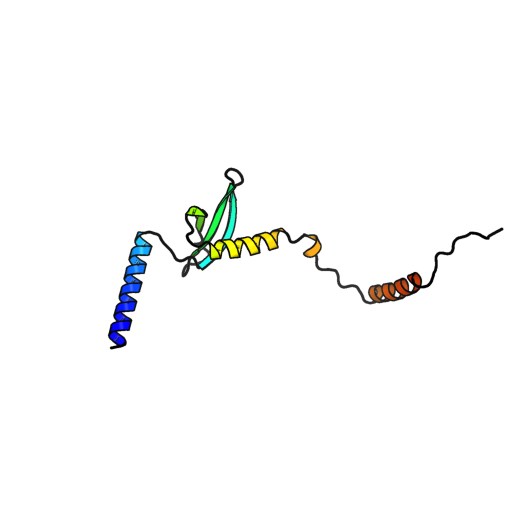 848 C C . ALA A 1 100 ? 5.307 -19.700 -39.484 1.00 66.94 100 ALA A C 1
ATOM 850 O O . ALA A 1 100 ? 6.261 -20.447 -39.254 1.00 66.94 100 ALA A O 1
ATOM 851 N N . TYR A 1 101 ? 4.581 -19.813 -40.600 1.00 62.81 101 TYR A N 1
ATOM 852 C CA . TYR A 1 101 ? 4.807 -20.832 -41.625 1.00 62.81 101 TYR A CA 1
ATOM 853 C C . TYR A 1 101 ? 6.163 -20.678 -42.340 1.00 62.81 101 TYR A C 1
ATOM 855 O O . TYR A 1 101 ? 6.803 -21.667 -42.702 1.00 62.81 101 TYR A O 1
ATOM 863 N N . SER A 1 102 ? 6.649 -19.445 -42.523 1.00 60.16 102 SER A N 1
ATOM 864 C CA . SER A 1 102 ? 7.938 -19.199 -43.187 1.00 60.16 102 SER A CA 1
ATOM 865 C C . SER A 1 102 ? 9.147 -19.615 -42.332 1.00 60.16 102 SER A C 1
ATOM 867 O O . SER A 1 102 ? 10.128 -20.137 -42.866 1.00 60.16 102 SER A O 1
ATOM 869 N N . GLN A 1 103 ? 9.064 -19.449 -41.005 1.00 59.69 103 GLN A N 1
ATOM 870 C CA . GLN A 1 103 ? 10.121 -19.811 -40.051 1.00 59.69 103 GLN A CA 1
ATOM 871 C C . GLN A 1 103 ? 10.362 -21.331 -40.032 1.00 59.69 103 GLN A C 1
ATOM 873 O O . GLN A 1 103 ? 11.511 -21.770 -40.092 1.00 59.69 103 GLN A O 1
ATOM 878 N N . SER A 1 104 ? 9.299 -22.146 -40.063 1.00 59.25 104 SER A N 1
ATOM 879 C CA . SER A 1 104 ? 9.408 -23.615 -40.049 1.00 59.25 104 SER A CA 1
ATOM 880 C C . SER A 1 104 ? 10.105 -24.179 -41.299 1.00 59.25 104 SER A C 1
ATOM 882 O O . SER A 1 104 ? 10.935 -25.086 -41.193 1.00 59.25 104 SER A O 1
ATOM 884 N N . LYS A 1 105 ? 9.863 -23.602 -42.487 1.00 57.56 105 LYS A N 1
ATOM 885 C CA . LYS A 1 105 ? 10.601 -23.956 -43.716 1.00 57.56 105 LYS A CA 1
ATOM 886 C C . LYS A 1 105 ? 12.045 -23.446 -43.704 1.00 57.56 105 LYS A C 1
AT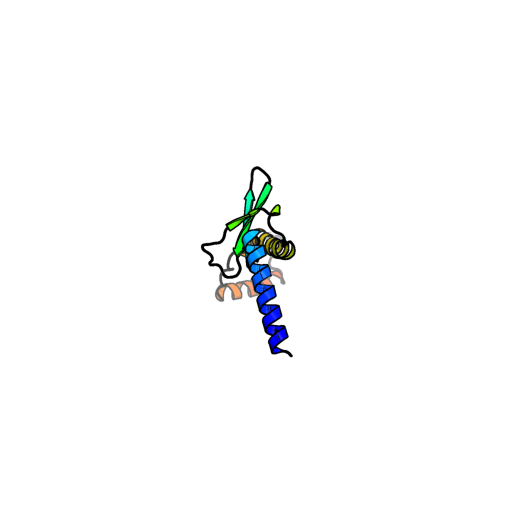OM 888 O O . LYS A 1 105 ? 12.921 -24.106 -44.260 1.00 57.56 105 LYS A O 1
ATOM 893 N N . ARG A 1 106 ? 12.320 -22.297 -43.078 1.00 53.84 106 ARG A N 1
ATOM 894 C CA . ARG A 1 106 ? 13.676 -21.723 -42.994 1.00 53.84 106 ARG A CA 1
ATOM 895 C C . ARG A 1 106 ? 14.580 -22.507 -42.037 1.00 53.84 106 ARG A C 1
ATOM 897 O O . ARG A 1 106 ? 15.749 -22.701 -42.352 1.00 53.84 106 ARG A O 1
ATOM 904 N N . ILE A 1 107 ? 14.031 -23.026 -40.936 1.00 55.69 107 ILE A N 1
ATOM 905 C CA . ILE A 1 107 ? 14.735 -23.929 -40.009 1.00 55.69 107 ILE A CA 1
ATOM 906 C C . ILE A 1 107 ? 15.098 -25.247 -40.714 1.00 55.69 107 ILE A C 1
ATOM 908 O O . ILE A 1 107 ? 16.248 -25.676 -40.640 1.00 55.69 107 ILE A O 1
ATOM 912 N N . LYS A 1 108 ? 14.178 -25.825 -41.507 1.00 53.41 108 LYS A N 1
ATOM 913 C CA . LYS A 1 108 ? 14.459 -27.024 -42.325 1.00 53.41 108 LYS A CA 1
ATOM 914 C C . LYS A 1 108 ? 15.606 -26.823 -43.325 1.00 53.41 108 LYS A C 1
ATOM 916 O O . LYS A 1 108 ? 16.389 -27.739 -43.532 1.00 53.41 108 LYS A O 1
ATOM 921 N N . LYS A 1 109 ? 15.758 -25.623 -43.900 1.00 54.12 109 LYS A N 1
ATOM 922 C CA . LYS A 1 109 ? 16.872 -25.299 -44.816 1.00 54.12 109 LYS A CA 1
ATOM 923 C C . LYS A 1 109 ? 18.214 -25.058 -44.110 1.00 54.12 109 LYS A C 1
ATOM 925 O O . LYS A 1 109 ? 19.252 -25.158 -44.751 1.00 54.12 109 LYS A O 1
ATOM 930 N N . LYS A 1 110 ? 18.215 -24.746 -42.808 1.00 53.69 110 LYS A N 1
ATOM 931 C CA . LYS A 1 110 ? 19.445 -24.561 -42.017 1.00 53.69 110 LYS A CA 1
ATOM 932 C C . LYS A 1 110 ? 20.025 -25.887 -41.508 1.00 53.69 110 LYS A C 1
ATOM 934 O O . LYS A 1 110 ? 21.233 -25.978 -41.344 1.00 53.69 110 LYS A O 1
ATOM 939 N N . ALA A 1 111 ? 19.181 -26.901 -41.306 1.00 57.28 111 ALA A N 1
ATOM 940 C CA . ALA A 1 111 ? 19.594 -28.251 -40.911 1.00 57.28 111 ALA A CA 1
ATOM 941 C C . ALA A 1 111 ? 20.145 -29.104 -42.075 1.00 57.28 111 ALA A C 1
ATOM 943 O O . ALA A 1 111 ? 20.749 -30.140 -41.833 1.00 57.28 111 ALA A O 1
ATOM 944 N N . GLY A 1 112 ? 19.954 -28.674 -43.327 1.00 58.69 112 GLY A N 1
ATOM 945 C CA . GLY A 1 112 ? 20.312 -29.441 -44.524 1.00 58.69 112 GLY A CA 1
ATOM 946 C C . GLY A 1 112 ? 21.039 -28.619 -45.581 1.00 58.69 112 GLY A C 1
ATOM 947 O O . GLY A 1 112 ? 20.636 -28.659 -46.734 1.00 58.69 112 GLY A O 1
ATOM 948 N N . GLY A 1 113 ? 22.053 -27.846 -45.172 1.00 57.34 113 GLY A N 1
ATOM 949 C CA . GLY A 1 113 ? 23.083 -27.287 -46.056 1.00 57.34 113 GLY A CA 1
ATOM 950 C C . GLY A 1 113 ? 22.583 -26.527 -47.291 1.00 57.34 113 GLY A C 1
ATOM 951 O O . GLY A 1 113 ? 22.397 -27.100 -48.355 1.00 57.34 113 GLY A O 1
ATOM 952 N N . LEU A 1 114 ? 22.489 -25.200 -47.201 1.00 56.97 114 LEU A N 1
ATOM 953 C CA . LEU A 1 114 ? 22.535 -24.355 -48.398 1.00 56.97 114 LEU A CA 1
ATOM 954 C C . LEU A 1 114 ? 23.372 -23.102 -48.133 1.00 56.97 114 LEU A C 1
ATOM 956 O O . LEU A 1 114 ? 22.878 -21.976 -48.125 1.00 56.97 114 LEU A O 1
ATOM 960 N N . ARG A 1 115 ? 24.662 -23.312 -47.872 1.00 54.47 115 ARG A N 1
ATOM 961 C CA . ARG A 1 115 ? 25.692 -22.337 -48.235 1.00 54.47 115 ARG A CA 1
ATOM 962 C C . ARG A 1 115 ? 26.359 -22.892 -49.485 1.00 54.47 115 ARG A C 1
ATOM 964 O O . ARG A 1 115 ? 27.156 -23.812 -49.386 1.00 54.47 115 ARG A O 1
ATOM 971 N N . VAL A 1 116 ? 25.965 -22.381 -50.646 1.00 59.34 116 VAL A N 1
ATOM 972 C CA . VAL A 1 116 ? 26.684 -22.634 -51.897 1.00 59.34 116 VAL A CA 1
ATOM 973 C C . VAL A 1 116 ? 27.902 -21.716 -51.871 1.00 59.34 116 VAL A C 1
ATOM 975 O O . VAL A 1 116 ? 27.756 -20.502 -52.005 1.00 59.34 116 VAL A O 1
ATOM 978 N N . THR A 1 117 ? 29.081 -22.267 -51.590 1.00 65.81 117 THR A N 1
ATOM 979 C CA . THR A 1 117 ? 30.361 -21.578 -51.790 1.00 65.81 117 THR A CA 1
ATOM 980 C C . THR A 1 117 ? 30.779 -21.764 -53.245 1.00 65.81 117 THR A C 1
ATOM 982 O O . THR A 1 117 ? 30.685 -22.863 -53.782 1.00 65.81 117 THR A O 1
ATOM 985 N N . TYR A 1 118 ? 31.190 -20.678 -53.894 1.00 59.78 118 TYR A N 1
ATOM 986 C CA . TYR A 1 118 ? 31.501 -20.607 -55.326 1.00 59.78 118 TYR A CA 1
ATOM 987 C C . TYR A 1 118 ? 32.940 -21.078 -55.622 1.00 59.78 118 TYR A C 1
ATOM 989 O O . TYR A 1 118 ? 33.714 -20.376 -56.258 1.00 59.78 118 TYR A O 1
ATOM 997 N N . ASP A 1 119 ? 33.324 -22.245 -55.107 1.00 58.12 119 ASP A N 1
ATOM 998 C CA . ASP A 1 119 ? 34.712 -22.742 -55.128 1.00 58.12 119 ASP A CA 1
ATOM 999 C C . ASP A 1 119 ? 34.981 -23.705 -56.303 1.00 58.12 119 ASP A C 1
ATOM 1001 O O . ASP A 1 119 ? 35.551 -24.776 -56.132 1.00 58.12 119 ASP A O 1
ATOM 1005 N N . GLY A 1 120 ? 34.489 -23.388 -57.504 1.00 58.66 120 GLY A N 1
ATOM 1006 C CA . GLY A 1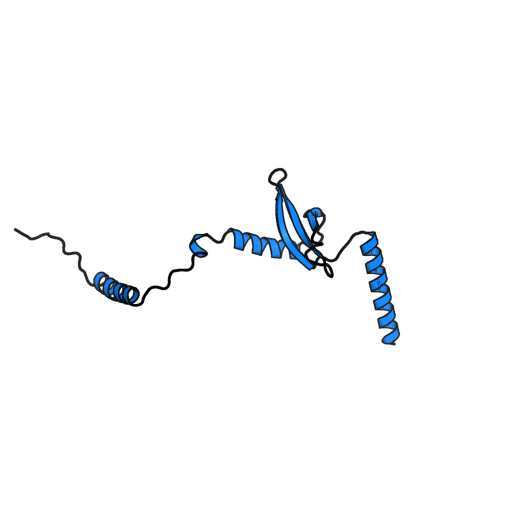 120 ? 34.618 -24.310 -58.642 1.00 58.66 120 GLY A CA 1
ATOM 1007 C C . GLY A 1 120 ? 33.940 -23.859 -59.927 1.00 58.66 120 GLY A C 1
ATOM 1008 O O . GLY A 1 120 ? 33.263 -24.655 -60.572 1.00 58.66 120 GLY A O 1
ATOM 1009 N N . MET A 1 121 ? 34.071 -22.581 -60.276 1.00 54.81 121 MET A N 1
ATOM 1010 C CA . MET A 1 121 ? 33.621 -22.069 -61.569 1.00 54.81 121 MET A CA 1
ATOM 1011 C C . MET A 1 121 ? 34.841 -21.531 -62.328 1.00 54.81 121 MET A C 1
ATOM 1013 O O . MET A 1 121 ? 35.101 -20.330 -62.309 1.00 54.81 121 MET A O 1
ATOM 1017 N N . GLU A 1 122 ? 35.612 -22.458 -62.907 1.00 52.53 122 GLU A N 1
ATOM 1018 C CA . GLU A 1 122 ? 36.560 -22.221 -64.013 1.00 52.53 122 GLU A CA 1
ATOM 1019 C C . GLU A 1 122 ? 35.900 -22.595 -65.344 1.00 52.53 122 GLU A C 1
ATOM 1021 O O . GLU A 1 122 ? 35.166 -23.614 -65.373 1.00 52.53 122 GLU A O 1
#

Solvent-accessible surface area (backbone atoms only — not comparable to full-atom values): 7663 Å² total; per-residue (Å²): 112,70,70,62,56,50,53,52,50,55,53,50,52,53,52,52,51,51,56,27,58,75,71,69,58,72,62,75,64,44,80,76,48,77,49,69,41,89,87,80,67,48,50,33,33,31,36,35,46,62,96,59,59,84,87,70,46,47,78,41,47,61,89,77,52,94,46,66,70,63,52,51,60,46,49,61,50,49,54,57,60,68,68,56,49,74,74,76,69,50,79,77,76,83,74,52,65,76,58,57,56,50,51,59,59,51,53,56,46,6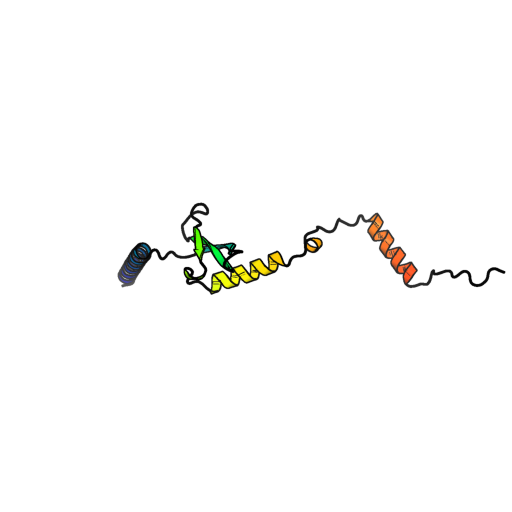8,79,60,76,76,79,84,73,88,86,79,84,129

Foldseek 3Di:
DVVVVVVVVVVVVVVVVVVCVVVVNFDFPAFDDWDQDPPPRWIWTFTDTPPDDPVPTDTHTPVVDPCVPRVVVVVVVVVVVVPCDPVNVDDDPDQDVVRVVVVVVVVVDVVPDDPDDPPDDD

Radius of gyration: 30.87 Å; Cα contacts (8 Å, |Δi|>4): 78; chains: 1; bounding box: 59×44×96 Å

Nearest PDB structures (foldseek):
  1q3l-assembly1_A  TM=9.328E-01  e=1.359E-04  Drosophila melanogaster
  6mha-assembly1_A  TM=9.359E-01  e=1.359E-04  Drosophila melanogaster
  3fdt-assembly1_A  TM=9.148E-01  e=9.930E-05  Homo sapiens
  6asz-assembly1_A  TM=9.331E-01  e=3.072E-04  Drosophila melanogaster
  1ap0-assembly1_A  TM=7.368E-01  e=3.709E-04  Mus musculus